Protein AF-A0A368N532-F1 (afdb_monomer_lite)

pLDDT: mean 72.62, std 11.57, range [43.25, 95.19]

Sequence (140 aa):
MTVIKISRSSIILAVVMLAYIAWSQVALYLKGEALAIEKARVLSIADHLEFWKHTFLQQHAAIDVEALKGGVRNVQLTLIEQEQMTPEQQDKVYVMYYNAPTDEQLTALNRYQSELVLSRYFYLVVNENGQVTETFWDKP

Organism: NCBI:txid2282215

Foldseek 3Di:
DDDDDQDPVNVVVVVVVVVVVVVVVVVVVVVVVVVVVLLVVQLVVLLVVVLVVVQCVVDVPDGDPVCSCVDPFNKDWDWDDDPDDDPVPDDTDIDIDGDDDDPVSVVVSVQQDDPCSPDPDKDFDADPVRDTPDIHDDDD

Radius of gyration: 26.6 Å; chains: 1; bounding box: 66×45×80 Å

Secondary structure (DSSP, 8-state):
-------HHHHHHHHHHHHHHHHHHHHHHHHHHHHHHHHHHHHHHHHHHHHHHHHHHHSSS---HHHHHTSSS-EEEEEE--TT--TTS---EEEEEEPPPPHHHHHHHGGG--TTTTS---EEEE-TTS-EEEEESS--

Structure (mmCIF, N/CA/C/O backbone):
data_AF-A0A368N532-F1
#
_entry.id   AF-A0A368N532-F1
#
loop_
_atom_site.group_PDB
_atom_site.id
_atom_site.type_symbol
_atom_site.label_atom_id
_atom_site.label_alt_id
_atom_site.label_comp_id
_atom_site.label_asym_id
_atom_site.label_entity_id
_atom_site.label_seq_id
_atom_site.pdbx_PDB_ins_code
_atom_site.Cartn_x
_atom_site.Cartn_y
_atom_site.Cartn_z
_atom_site.occupancy
_atom_site.B_iso_or_e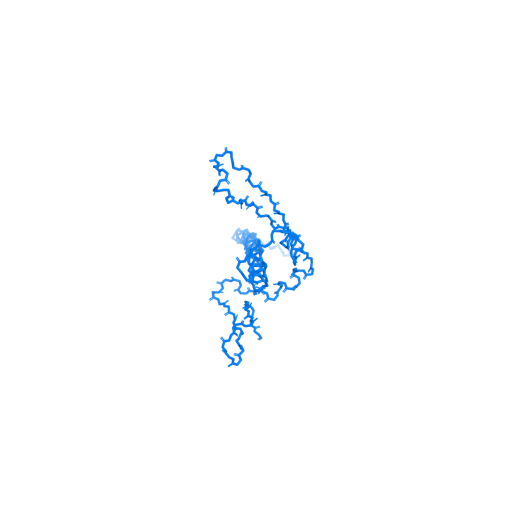quiv
_atom_site.auth_seq_id
_atom_site.auth_comp_id
_atom_site.auth_asym_id
_atom_site.auth_atom_id
_atom_site.pdbx_PDB_model_num
ATOM 1 N N . MET A 1 1 ? 39.544 -10.824 -50.401 1.00 43.25 1 MET A N 1
ATOM 2 C CA . MET A 1 1 ? 39.336 -9.914 -49.255 1.00 43.25 1 MET A CA 1
ATOM 3 C C . MET A 1 1 ? 38.223 -8.947 -49.640 1.00 43.25 1 MET A C 1
ATOM 5 O O . MET A 1 1 ? 38.456 -8.046 -50.433 1.00 43.25 1 MET A O 1
ATOM 9 N N . THR A 1 2 ? 36.988 -9.218 -49.218 1.00 47.22 2 THR A N 1
ATOM 10 C CA . THR A 1 2 ? 35.804 -8.477 -49.685 1.00 47.22 2 THR A CA 1
ATOM 11 C C . THR A 1 2 ? 35.580 -7.275 -48.774 1.00 47.22 2 THR A C 1
ATOM 13 O O . THR A 1 2 ? 35.227 -7.436 -47.610 1.00 47.22 2 THR A O 1
ATOM 16 N N . VAL A 1 3 ? 35.830 -6.068 -49.282 1.00 51.47 3 VAL A N 1
ATOM 17 C CA . VAL A 1 3 ? 35.590 -4.823 -48.542 1.00 51.47 3 VAL A CA 1
ATOM 18 C C . VAL A 1 3 ? 34.098 -4.506 -48.616 1.00 51.47 3 VAL A C 1
ATOM 20 O O . VAL A 1 3 ? 33.593 -4.096 -49.660 1.00 51.47 3 VAL A O 1
ATOM 23 N N . ILE A 1 4 ? 33.380 -4.719 -47.514 1.00 62.41 4 ILE A N 1
ATOM 24 C CA . ILE A 1 4 ? 31.970 -4.335 -47.390 1.00 62.41 4 ILE A CA 1
ATOM 25 C C . ILE A 1 4 ? 31.910 -2.804 -47.310 1.00 62.41 4 ILE A C 1
ATOM 27 O O . ILE A 1 4 ? 32.326 -2.205 -46.320 1.00 62.41 4 ILE A O 1
ATOM 31 N N . LYS A 1 5 ? 31.405 -2.149 -48.363 1.00 63.00 5 LYS A N 1
ATOM 32 C CA . LYS A 1 5 ? 31.111 -0.708 -48.340 1.00 63.00 5 LYS A CA 1
ATOM 33 C C . LYS A 1 5 ? 29.846 -0.474 -47.519 1.00 63.00 5 LYS A C 1
ATOM 35 O O . LYS A 1 5 ? 28.740 -0.723 -47.992 1.00 63.00 5 LYS A O 1
ATOM 40 N N . ILE A 1 6 ? 30.011 0.018 -46.296 1.00 72.69 6 ILE A N 1
ATOM 41 C CA . ILE A 1 6 ? 28.891 0.435 -45.450 1.00 72.69 6 ILE A CA 1
ATOM 42 C C . ILE A 1 6 ? 28.300 1.719 -46.042 1.00 72.69 6 ILE A C 1
ATOM 44 O O . ILE A 1 6 ? 28.986 2.734 -46.172 1.00 72.69 6 ILE A O 1
ATOM 48 N N . SER A 1 7 ? 27.026 1.671 -46.431 1.00 81.12 7 SER A N 1
ATOM 49 C CA . SER A 1 7 ? 26.328 2.851 -46.941 1.00 81.12 7 SER A CA 1
ATOM 50 C C . SER A 1 7 ? 26.021 3.824 -45.796 1.00 81.12 7 SER A C 1
ATOM 52 O O . SER A 1 7 ? 25.725 3.406 -44.676 1.00 81.12 7 SER A O 1
ATOM 54 N N . ARG A 1 8 ? 26.045 5.135 -46.070 1.00 81.94 8 ARG A N 1
ATOM 55 C CA . ARG A 1 8 ? 25.663 6.168 -45.084 1.00 81.94 8 ARG A CA 1
ATOM 56 C C . ARG A 1 8 ? 24.253 5.932 -44.529 1.00 81.94 8 ARG A C 1
ATOM 58 O O . ARG A 1 8 ? 24.022 6.137 -43.343 1.00 81.94 8 ARG A O 1
ATOM 65 N N . SER A 1 9 ? 23.346 5.420 -45.360 1.00 83.06 9 SER A N 1
ATOM 66 C CA . SER A 1 9 ? 21.983 5.046 -44.976 1.00 83.06 9 SER A CA 1
ATOM 67 C C . SER A 1 9 ? 21.955 3.921 -43.937 1.00 83.06 9 SER A C 1
ATOM 69 O O . SER A 1 9 ? 21.165 3.974 -43.000 1.00 83.06 9 SER A O 1
ATOM 71 N N . SER A 1 10 ? 22.852 2.937 -44.051 1.00 83.94 10 SER A N 1
ATOM 72 C CA . SER A 1 10 ? 22.986 1.847 -43.075 1.00 83.94 10 SER A CA 1
ATOM 73 C C . SER A 1 10 ? 23.471 2.352 -41.713 1.00 83.94 10 SER A C 1
ATOM 75 O O . SER A 1 10 ? 23.004 1.874 -40.685 1.00 83.94 10 SER A O 1
ATOM 77 N N . ILE A 1 11 ? 24.365 3.347 -41.698 1.00 89.31 11 ILE A N 1
ATOM 78 C CA . ILE A 1 11 ? 24.852 3.972 -40.458 1.00 89.31 11 ILE A CA 1
ATOM 79 C C . ILE A 1 11 ? 23.725 4.756 -39.780 1.00 89.31 11 ILE A C 1
ATOM 81 O O . ILE A 1 11 ? 23.508 4.599 -38.584 1.00 89.31 11 ILE A O 1
ATOM 85 N N . ILE A 1 12 ? 22.971 5.554 -40.543 1.00 91.56 12 ILE A N 1
ATOM 86 C CA . ILE A 1 12 ? 21.828 6.315 -40.014 1.00 91.56 12 ILE A CA 1
ATOM 87 C C . ILE A 1 12 ? 20.778 5.367 -39.429 1.00 91.56 12 ILE A C 1
ATOM 89 O O . ILE A 1 12 ? 20.316 5.583 -38.311 1.00 91.56 12 ILE A O 1
ATOM 93 N N . LEU A 1 13 ? 20.445 4.286 -40.141 1.00 92.62 13 LEU A N 1
ATOM 94 C CA . LEU A 1 13 ? 19.495 3.287 -39.656 1.00 92.62 13 LEU A CA 1
ATOM 95 C C . LEU A 1 13 ? 19.974 2.633 -38.351 1.00 92.62 13 LEU A C 1
ATOM 97 O O . LEU A 1 13 ? 19.185 2.488 -37.420 1.00 92.62 13 LEU A O 1
ATOM 101 N N . ALA A 1 14 ? 21.262 2.293 -38.256 1.00 90.62 14 ALA A N 1
ATOM 102 C CA . ALA A 1 14 ? 21.842 1.731 -37.039 1.00 90.62 14 ALA A CA 1
ATOM 103 C C . ALA A 1 14 ? 21.761 2.709 -35.855 1.00 90.62 14 ALA A C 1
ATOM 105 O O . ALA A 1 14 ? 21.387 2.308 -34.756 1.00 90.62 14 ALA A O 1
ATOM 106 N N . VAL A 1 15 ? 22.042 3.999 -36.073 1.00 93.88 15 VAL A N 1
ATOM 107 C CA . VAL A 1 15 ? 21.925 5.034 -35.031 1.00 93.88 15 VAL A CA 1
ATOM 108 C C . VAL A 1 15 ? 20.478 5.187 -34.560 1.00 93.88 15 VAL A C 1
ATOM 110 O O . VAL A 1 15 ? 20.234 5.235 -33.357 1.00 93.88 15 VAL A O 1
ATOM 113 N N . VAL A 1 16 ? 19.509 5.205 -35.481 1.00 93.62 16 VAL A N 1
ATOM 114 C CA . VAL A 1 16 ? 18.079 5.280 -35.135 1.00 93.62 16 VAL A CA 1
ATOM 115 C C . VAL A 1 16 ? 17.639 4.051 -34.339 1.00 93.62 16 VAL A C 1
ATOM 117 O O . VAL A 1 16 ? 16.942 4.196 -33.337 1.00 93.62 16 VAL A O 1
ATOM 120 N N . MET A 1 17 ? 18.076 2.850 -34.729 1.00 93.31 17 MET A N 1
ATOM 121 C CA . MET A 1 17 ? 17.780 1.624 -33.981 1.00 93.31 17 MET A CA 1
ATOM 122 C C . MET A 1 17 ? 18.374 1.652 -32.570 1.00 93.31 17 MET A C 1
ATOM 124 O O . MET A 1 17 ? 17.677 1.322 -31.615 1.00 93.31 17 MET A O 1
ATOM 128 N N . LEU A 1 18 ? 19.627 2.084 -32.415 1.00 95.19 18 LEU A N 1
ATOM 129 C CA . LEU A 1 18 ? 20.262 2.206 -31.100 1.00 95.19 18 LEU A CA 1
ATOM 130 C C . LEU A 1 18 ? 19.546 3.233 -30.216 1.00 95.19 18 LEU A C 1
ATOM 132 O O . LEU A 1 18 ? 19.301 2.960 -29.042 1.00 95.19 18 LEU A O 1
ATOM 136 N N . ALA A 1 19 ? 19.153 4.376 -30.783 1.00 94.06 19 ALA A N 1
ATOM 137 C CA . ALA A 1 19 ? 18.376 5.387 -30.072 1.00 94.06 19 ALA A CA 1
ATOM 138 C C . ALA A 1 19 ? 17.002 4.849 -29.637 1.00 94.06 19 ALA A C 1
ATOM 140 O O . ALA A 1 19 ? 16.590 5.061 -28.497 1.00 94.06 19 ALA A O 1
ATOM 141 N N . TYR A 1 20 ? 16.318 4.101 -30.507 1.00 94.31 20 TYR A N 1
ATOM 142 C CA . TYR A 1 20 ? 15.044 3.459 -30.185 1.00 94.31 20 TYR A CA 1
ATOM 143 C C . TYR A 1 20 ? 15.182 2.417 -29.067 1.00 94.31 20 TYR A C 1
ATOM 145 O O . TYR A 1 20 ? 14.363 2.395 -28.147 1.00 94.31 20 TYR A O 1
ATOM 153 N N . ILE A 1 21 ? 16.221 1.577 -29.111 1.00 94.19 21 ILE A N 1
ATOM 154 C CA . ILE A 1 21 ? 16.492 0.585 -28.062 1.00 94.19 21 ILE A CA 1
ATOM 155 C C . ILE A 1 21 ? 16.760 1.294 -26.734 1.00 94.19 21 ILE A C 1
ATOM 157 O O . ILE A 1 21 ? 16.141 0.947 -25.730 1.00 94.19 21 ILE A O 1
ATOM 161 N N . ALA A 1 22 ? 17.620 2.316 -26.729 1.00 93.31 22 ALA A N 1
ATOM 162 C CA . ALA A 1 22 ? 17.922 3.089 -25.528 1.00 93.31 22 ALA A CA 1
ATOM 163 C C . ALA A 1 22 ? 16.658 3.734 -24.935 1.00 93.31 22 ALA A C 1
ATOM 165 O O . ALA A 1 22 ? 16.395 3.592 -23.743 1.00 93.31 22 ALA A O 1
ATOM 166 N N . TRP A 1 23 ? 15.828 4.366 -25.770 1.00 94.06 23 TRP A N 1
ATOM 167 C CA . TRP A 1 23 ? 14.558 4.949 -25.335 1.00 94.06 23 TRP A CA 1
ATOM 168 C C . TRP A 1 23 ? 13.594 3.900 -24.773 1.00 94.06 23 TRP A C 1
ATOM 170 O O . TRP A 1 23 ? 12.969 4.121 -23.739 1.00 94.06 23 TRP A O 1
ATOM 180 N N . SER A 1 24 ? 13.493 2.740 -25.424 1.00 88.38 24 SER A N 1
ATOM 181 C CA . SER A 1 24 ? 12.617 1.650 -24.984 1.00 88.38 24 SER A CA 1
ATOM 182 C C . SER A 1 24 ? 13.029 1.112 -23.613 1.00 88.38 24 SER A C 1
ATOM 184 O O . SER A 1 24 ? 12.168 0.877 -22.770 1.00 88.38 24 SER A O 1
ATOM 186 N N . GLN A 1 25 ? 14.334 0.981 -23.356 1.00 89.75 25 GLN A N 1
ATOM 187 C CA . GLN A 1 25 ? 14.857 0.579 -22.046 1.00 89.75 25 GLN A CA 1
ATOM 188 C C . GLN A 1 25 ? 14.521 1.609 -20.959 1.00 89.75 25 GLN A C 1
ATOM 190 O O . GLN A 1 25 ? 14.039 1.239 -19.891 1.00 89.75 25 GLN A O 1
ATOM 195 N N . VAL A 1 26 ? 14.695 2.904 -21.248 1.00 91.00 26 VAL A N 1
ATOM 196 C CA . VAL A 1 26 ? 14.322 3.983 -20.317 1.00 91.00 26 VAL A CA 1
ATOM 197 C C . VAL A 1 26 ? 12.817 3.980 -20.041 1.00 91.00 26 VAL A C 1
ATOM 199 O O . VAL A 1 26 ? 12.397 4.071 -18.890 1.00 91.00 26 VAL A O 1
ATOM 202 N N . ALA A 1 27 ? 11.988 3.830 -21.075 1.00 88.44 27 ALA A N 1
ATOM 203 C CA . ALA A 1 27 ? 10.538 3.779 -20.921 1.00 88.44 27 ALA A CA 1
ATOM 204 C C . ALA A 1 27 ? 10.094 2.578 -20.070 1.00 88.44 27 ALA A C 1
ATOM 206 O O . ALA A 1 27 ? 9.245 2.736 -19.193 1.00 88.44 27 ALA A O 1
ATOM 207 N N . LEU A 1 28 ? 10.681 1.397 -20.290 1.00 85.62 28 LEU A N 1
ATOM 208 C CA . LEU A 1 28 ? 10.419 0.206 -19.478 1.00 85.62 28 LEU A CA 1
ATOM 209 C C . LEU A 1 28 ? 10.828 0.414 -18.019 1.00 85.62 28 LEU A C 1
ATOM 211 O O . LEU A 1 28 ? 10.053 0.080 -17.127 1.00 85.62 28 LEU A O 1
ATOM 215 N N . TYR A 1 29 ? 11.994 1.015 -17.777 1.00 87.38 29 TYR A N 1
ATOM 216 C CA . TYR A 1 29 ? 12.457 1.341 -16.430 1.00 87.38 29 TYR A CA 1
ATOM 217 C C . TYR A 1 29 ? 11.472 2.261 -15.695 1.00 87.38 29 TYR A C 1
ATOM 219 O O . TYR A 1 29 ? 11.003 1.915 -14.613 1.00 87.38 29 TYR A O 1
ATOM 227 N N . LEU A 1 30 ? 11.069 3.373 -16.320 1.00 84.06 30 LEU A N 1
ATOM 228 C CA . LEU A 1 30 ? 10.115 4.322 -15.731 1.00 84.06 30 LEU A CA 1
ATOM 229 C C . LEU A 1 30 ? 8.749 3.681 -15.447 1.00 84.06 30 LEU A C 1
ATOM 231 O O . LEU A 1 30 ? 8.106 3.983 -14.442 1.00 84.06 30 LEU A O 1
ATOM 235 N N . LYS A 1 31 ? 8.280 2.784 -16.324 1.00 81.62 31 LYS A N 1
ATOM 236 C CA . LYS A 1 31 ? 7.041 2.028 -16.091 1.00 81.62 31 LYS A CA 1
ATOM 237 C C . LYS A 1 31 ? 7.190 1.017 -14.955 1.00 81.62 31 LYS A C 1
ATOM 239 O O . LYS A 1 31 ? 6.247 0.860 -14.184 1.00 81.62 31 LYS A O 1
ATOM 244 N N . GLY A 1 32 ? 8.349 0.372 -14.834 1.00 78.94 32 GLY A N 1
ATOM 245 C CA . GLY A 1 32 ? 8.670 -0.523 -13.723 1.00 78.94 32 GLY A CA 1
ATOM 246 C C . GLY A 1 32 ? 8.684 0.205 -12.380 1.00 78.94 32 GLY A C 1
ATOM 247 O O . GLY A 1 32 ? 8.079 -0.271 -11.423 1.00 78.94 32 GLY A O 1
ATOM 248 N N . GLU A 1 33 ? 9.290 1.390 -12.326 1.00 80.25 33 GLU A N 1
ATOM 249 C CA . GLU A 1 33 ? 9.302 2.239 -11.132 1.00 80.25 33 GLU A CA 1
ATOM 250 C C . GLU A 1 33 ? 7.886 2.690 -10.744 1.00 80.25 33 GLU A C 1
ATOM 252 O O . GLU A 1 33 ? 7.467 2.517 -9.600 1.00 80.25 33 GLU A O 1
ATOM 257 N N . ALA A 1 34 ? 7.099 3.176 -11.711 1.00 74.75 34 ALA A N 1
ATOM 258 C CA . ALA A 1 34 ? 5.708 3.557 -11.474 1.00 74.75 34 ALA A CA 1
ATOM 259 C C . ALA A 1 34 ? 4.856 2.378 -10.968 1.00 74.75 34 ALA A C 1
ATOM 261 O O . ALA A 1 34 ? 4.031 2.551 -10.071 1.00 74.75 34 ALA A O 1
ATOM 262 N N . LEU A 1 35 ? 5.071 1.172 -11.505 1.00 75.50 35 LEU A N 1
ATOM 263 C CA . LEU A 1 35 ? 4.397 -0.039 -11.041 1.00 75.50 35 LEU A CA 1
ATOM 264 C C . LEU A 1 35 ? 4.815 -0.416 -9.614 1.00 75.50 35 LEU A C 1
ATOM 266 O O . LEU A 1 35 ? 3.962 -0.810 -8.823 1.00 75.50 35 LEU A O 1
ATOM 270 N N . ALA A 1 36 ? 6.097 -0.291 -9.267 1.00 76.62 36 ALA A N 1
ATOM 271 C CA . ALA A 1 36 ? 6.585 -0.562 -7.916 1.00 76.62 36 ALA A CA 1
ATOM 272 C C . ALA A 1 36 ? 5.967 0.398 -6.887 1.00 76.62 36 ALA A C 1
ATOM 274 O O . ALA A 1 36 ? 5.502 -0.044 -5.836 1.00 76.62 36 ALA A O 1
ATOM 275 N N . ILE A 1 37 ? 5.886 1.691 -7.222 1.00 77.06 37 ILE A N 1
ATOM 276 C CA . ILE A 1 37 ? 5.212 2.704 -6.398 1.00 77.06 37 ILE A CA 1
ATOM 277 C C . ILE A 1 37 ? 3.731 2.353 -6.218 1.00 77.06 37 ILE A C 1
ATOM 279 O O . ILE A 1 37 ? 3.210 2.401 -5.104 1.00 77.06 37 ILE A O 1
ATOM 283 N N . GLU A 1 38 ? 3.049 1.964 -7.295 1.00 71.38 38 GLU A N 1
ATOM 284 C CA . GLU A 1 38 ? 1.632 1.605 -7.248 1.00 71.38 38 GLU A CA 1
ATOM 285 C C . GLU A 1 38 ? 1.379 0.349 -6.398 1.00 71.38 38 GLU A C 1
ATOM 287 O O . GLU A 1 38 ? 0.477 0.343 -5.560 1.00 71.38 38 GLU A O 1
ATOM 292 N N . LYS A 1 39 ? 2.221 -0.685 -6.530 1.00 73.06 39 LYS A N 1
ATOM 293 C CA . LYS A 1 39 ? 2.168 -1.885 -5.677 1.00 73.06 39 LYS A CA 1
ATOM 294 C C . LYS A 1 39 ? 2.353 -1.5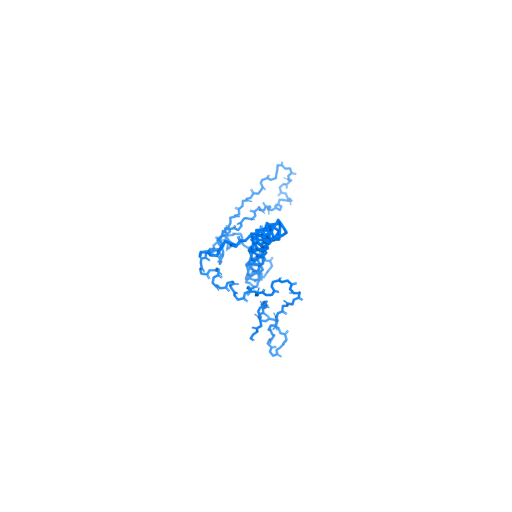33 -4.199 1.00 73.06 39 LYS A C 1
ATOM 296 O O . LYS A 1 39 ? 1.573 -1.988 -3.364 1.00 73.06 39 LYS A O 1
ATOM 301 N N . ALA A 1 40 ? 3.329 -0.683 -3.875 1.00 74.38 40 ALA A N 1
ATOM 302 C CA . ALA A 1 40 ? 3.553 -0.218 -2.507 1.00 74.38 40 ALA A CA 1
ATOM 303 C C . ALA A 1 40 ? 2.347 0.565 -1.958 1.00 74.38 40 ALA A C 1
ATOM 305 O O . ALA A 1 40 ? 1.951 0.377 -0.806 1.00 74.38 40 ALA A O 1
ATOM 306 N N . ARG A 1 41 ? 1.711 1.399 -2.792 1.00 75.56 41 ARG A N 1
ATOM 307 C CA . ARG A 1 41 ? 0.492 2.130 -2.423 1.00 75.56 41 ARG A CA 1
ATOM 308 C C . ARG A 1 41 ? -0.664 1.185 -2.103 1.00 75.56 41 ARG A C 1
ATOM 310 O O . ARG A 1 41 ? -1.322 1.364 -1.082 1.00 75.56 41 ARG A O 1
ATOM 317 N N . VAL A 1 42 ? -0.913 0.189 -2.952 1.00 73.75 42 VAL A N 1
ATOM 3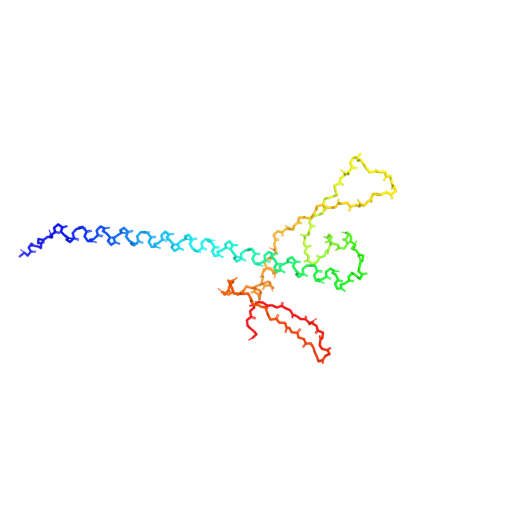18 C CA . VAL A 1 42 ? -2.005 -0.776 -2.745 1.00 73.75 42 VAL A CA 1
ATOM 319 C C . VAL A 1 42 ? -1.781 -1.615 -1.493 1.00 73.75 42 VAL A C 1
ATOM 321 O O . VAL A 1 42 ? -2.712 -1.775 -0.707 1.00 73.75 42 VAL A O 1
ATOM 324 N N . LEU A 1 43 ? -0.547 -2.062 -1.248 1.00 73.94 43 LEU A N 1
ATOM 325 C CA . LEU A 1 43 ? -0.187 -2.724 0.006 1.00 73.94 43 LEU A CA 1
ATOM 326 C C . LEU A 1 43 ? -0.483 -1.846 1.221 1.00 73.94 43 LEU A C 1
ATOM 328 O O . LEU A 1 43 ? -1.109 -2.311 2.166 1.00 73.94 43 LEU A O 1
ATOM 332 N N . SER A 1 44 ? -0.086 -0.572 1.183 1.00 71.88 44 SER A N 1
ATOM 333 C CA . SER A 1 44 ? -0.349 0.364 2.279 1.00 71.88 44 SER A CA 1
ATOM 334 C C . SER A 1 44 ? -1.849 0.544 2.537 1.00 71.88 44 SER A C 1
ATOM 336 O O . SER A 1 44 ? -2.270 0.565 3.693 1.00 71.88 44 SER A O 1
ATOM 338 N N . ILE A 1 45 ? -2.667 0.624 1.481 1.00 74.19 45 ILE A N 1
ATOM 339 C CA . ILE A 1 45 ? -4.129 0.708 1.601 1.00 74.19 45 ILE A CA 1
ATOM 340 C C . ILE A 1 45 ? -4.702 -0.573 2.218 1.00 74.19 45 ILE A C 1
ATOM 342 O O . ILE A 1 45 ? -5.497 -0.486 3.153 1.00 74.19 45 ILE A O 1
ATOM 346 N N . ALA A 1 46 ? -4.307 -1.747 1.721 1.00 74.00 46 ALA A N 1
ATOM 347 C CA . ALA A 1 46 ? -4.784 -3.034 2.228 1.00 74.00 46 ALA A CA 1
ATOM 348 C C . ALA A 1 46 ? -4.427 -3.226 3.709 1.00 74.00 46 ALA A C 1
ATOM 350 O O . ALA A 1 46 ? -5.274 -3.610 4.511 1.00 74.00 46 ALA A O 1
ATOM 351 N N . ASP A 1 47 ? -3.199 -2.875 4.079 1.00 75.88 47 ASP A N 1
ATOM 352 C CA . ASP A 1 47 ? -2.703 -2.925 5.450 1.00 75.88 47 ASP A CA 1
ATOM 353 C C . ASP A 1 47 ? -3.487 -1.983 6.385 1.00 75.88 47 ASP A C 1
ATOM 355 O O . ASP A 1 47 ? -3.884 -2.369 7.484 1.00 75.88 47 ASP A O 1
ATOM 359 N N . HIS A 1 48 ? -3.804 -0.757 5.943 1.00 75.88 48 HIS A N 1
ATOM 360 C CA . HIS A 1 48 ? -4.682 0.134 6.715 1.00 75.88 48 HIS A CA 1
ATOM 361 C C . HIS A 1 48 ? -6.089 -0.445 6.885 1.00 75.88 48 HIS A C 1
ATOM 363 O O . HIS A 1 48 ? -6.652 -0.373 7.976 1.00 75.88 48 HIS A O 1
ATOM 369 N N . LEU A 1 49 ? -6.667 -1.009 5.824 1.00 75.94 49 LEU A N 1
ATOM 370 C CA . LEU A 1 49 ? -8.011 -1.580 5.877 1.00 75.94 49 LEU A CA 1
ATOM 371 C C . LEU A 1 49 ? -8.084 -2.767 6.837 1.00 75.94 49 LEU A C 1
ATOM 373 O O . LEU A 1 49 ? -8.999 -2.816 7.655 1.00 75.94 49 LEU A O 1
ATOM 377 N N . GLU A 1 50 ? -7.122 -3.688 6.784 1.00 74.69 50 GLU A N 1
ATOM 378 C CA . GLU A 1 50 ? -7.085 -4.840 7.690 1.00 74.69 50 GLU A CA 1
ATOM 379 C C . GLU A 1 50 ? -6.863 -4.417 9.148 1.00 74.69 50 GLU A C 1
ATOM 381 O O . GLU A 1 50 ? -7.553 -4.914 10.041 1.00 74.69 50 GLU A O 1
ATOM 386 N N . PHE A 1 51 ? -5.998 -3.429 9.402 1.00 77.06 51 PHE A N 1
ATOM 387 C CA . PHE A 1 51 ? -5.828 -2.856 10.740 1.00 77.06 51 PHE A CA 1
ATOM 388 C C . PHE A 1 51 ? -7.141 -2.297 11.310 1.00 77.06 51 PHE A C 1
ATOM 390 O O . PHE A 1 51 ? -7.519 -2.599 12.448 1.00 77.06 51 PHE A O 1
ATOM 397 N N . TRP A 1 52 ? -7.861 -1.495 10.521 1.00 75.44 52 TRP A N 1
ATOM 398 C CA . TRP A 1 52 ? -9.117 -0.894 10.963 1.00 75.44 52 TRP A CA 1
ATOM 399 C C . TRP A 1 52 ? -10.237 -1.916 11.082 1.00 75.44 52 TRP A C 1
ATOM 401 O O . TRP A 1 52 ? -10.993 -1.868 12.045 1.00 75.44 52 TRP A O 1
ATOM 411 N N . LYS A 1 53 ? -10.319 -2.883 10.167 1.00 75.44 53 LYS A N 1
ATOM 412 C CA . LYS A 1 53 ? -11.248 -4.011 10.267 1.00 75.44 53 LYS A CA 1
ATOM 413 C C . LYS A 1 53 ? -11.039 -4.766 11.577 1.00 75.44 53 LYS A C 1
ATOM 415 O O . LYS A 1 53 ? -12.004 -4.989 12.299 1.00 75.44 53 LYS A O 1
ATOM 420 N N . HIS A 1 54 ? -9.797 -5.106 11.917 1.00 73.44 54 HIS A N 1
ATOM 421 C CA . HIS A 1 54 ? -9.484 -5.778 13.175 1.00 73.44 54 HIS A CA 1
ATOM 422 C C . HIS A 1 54 ? -9.880 -4.922 14.387 1.00 73.44 54 HIS A C 1
ATOM 424 O O . HIS A 1 54 ? -10.578 -5.400 15.279 1.00 73.44 54 HIS A O 1
ATOM 430 N N . THR A 1 55 ? -9.500 -3.641 14.383 1.00 71.56 55 THR A N 1
ATOM 431 C CA . THR A 1 55 ? -9.825 -2.690 15.457 1.00 71.56 55 THR A CA 1
ATOM 432 C C . THR A 1 55 ? -11.337 -2.538 15.650 1.00 71.56 55 THR A C 1
ATOM 434 O O . THR A 1 55 ? -11.828 -2.707 16.761 1.00 71.56 55 THR A O 1
ATOM 437 N N . PHE A 1 56 ? -12.099 -2.280 14.584 1.00 71.88 56 PHE A N 1
ATOM 438 C CA . PHE A 1 56 ? -13.545 -2.042 14.662 1.00 71.88 56 PHE A CA 1
ATOM 439 C C . PHE A 1 56 ? -14.357 -3.302 14.963 1.00 71.88 56 PHE A C 1
ATOM 441 O O . PHE A 1 56 ? -15.363 -3.226 15.667 1.00 71.88 56 PHE A O 1
ATOM 448 N N . LEU A 1 57 ? -13.949 -4.464 14.443 1.00 67.81 57 LEU A N 1
ATOM 449 C CA . LEU A 1 57 ? -14.643 -5.719 14.736 1.00 67.81 57 LEU A CA 1
ATOM 450 C C . LEU A 1 57 ? -14.444 -6.147 16.194 1.00 67.81 57 LEU A C 1
ATOM 452 O O . LEU A 1 57 ? -15.373 -6.684 16.794 1.00 67.81 57 LEU A O 1
ATOM 456 N N . GLN A 1 58 ? -13.266 -5.898 16.770 1.00 67.06 58 GLN A N 1
ATOM 457 C CA . GLN A 1 58 ? -12.971 -6.271 18.156 1.00 67.06 58 GLN A CA 1
ATOM 458 C C . GLN A 1 58 ? -13.437 -5.239 19.180 1.00 67.06 58 GLN A C 1
ATOM 460 O O . GLN A 1 58 ? -13.825 -5.609 20.285 1.00 67.06 58 GLN A O 1
ATOM 465 N N . GLN A 1 59 ? -13.412 -3.955 18.829 1.00 61.25 59 GLN A N 1
ATOM 466 C CA . GLN A 1 59 ? -13.761 -2.868 19.734 1.00 61.25 59 GLN A CA 1
ATOM 467 C C . GLN A 1 59 ? -15.066 -2.238 19.252 1.00 61.25 59 GLN A C 1
ATOM 469 O O . GLN A 1 59 ? -15.082 -1.396 18.357 1.00 61.25 59 GLN A O 1
ATOM 474 N N . HIS A 1 60 ? -16.185 -2.700 19.817 1.00 59.00 60 HIS A N 1
ATOM 475 C CA . HIS A 1 60 ? -17.541 -2.245 19.504 1.00 59.00 60 HIS A CA 1
ATOM 476 C C . HIS A 1 60 ? -17.739 -0.750 19.842 1.00 59.00 60 HIS A C 1
ATOM 478 O O . HIS A 1 60 ? -18.327 -0.403 20.862 1.00 59.00 60 HIS A O 1
ATOM 484 N N . ALA A 1 61 ? -17.262 0.124 18.952 1.00 55.91 61 ALA A N 1
ATOM 485 C CA . ALA A 1 61 ? -17.396 1.585 18.914 1.00 55.91 61 ALA A CA 1
ATOM 486 C C . ALA A 1 61 ? -16.466 2.443 19.801 1.00 55.91 61 ALA A C 1
ATOM 488 O O . ALA A 1 61 ? -16.309 3.623 19.490 1.00 55.91 61 ALA A O 1
ATOM 489 N N . ALA A 1 62 ? -15.809 1.909 20.836 1.00 67.88 62 ALA A N 1
ATOM 490 C CA . ALA A 1 62 ? -14.851 2.676 21.647 1.00 67.88 62 ALA A CA 1
ATOM 491 C C . ALA A 1 62 ? -13.404 2.276 21.327 1.00 67.88 62 ALA A C 1
ATOM 493 O O . ALA A 1 62 ? -13.030 1.128 21.539 1.00 67.88 62 ALA A O 1
ATOM 494 N N . ILE A 1 63 ? -12.603 3.221 20.829 1.00 69.56 63 ILE A N 1
ATOM 495 C CA . ILE A 1 63 ? -11.187 2.995 20.512 1.00 69.56 63 ILE A CA 1
ATOM 496 C C . ILE A 1 63 ? -10.355 3.069 21.800 1.00 69.56 63 ILE A C 1
ATOM 498 O O . ILE A 1 63 ? -10.220 4.141 22.394 1.00 69.56 63 ILE A O 1
ATOM 502 N N . ASP A 1 64 ? -9.760 1.948 22.204 1.00 75.25 64 ASP A N 1
ATOM 503 C CA . ASP A 1 64 ? -8.758 1.894 23.272 1.00 75.25 64 ASP A CA 1
ATOM 504 C C . ASP A 1 64 ? -7.359 2.193 22.706 1.00 75.25 64 ASP A C 1
ATOM 506 O O . ASP A 1 64 ? -6.763 1.395 21.979 1.00 75.25 64 ASP A O 1
ATOM 510 N N . VAL A 1 65 ? -6.826 3.366 23.056 1.00 74.88 65 VAL A N 1
ATOM 511 C CA . VAL A 1 65 ? -5.516 3.872 22.613 1.00 74.88 65 VAL A CA 1
ATOM 512 C C . VAL A 1 65 ? -4.358 2.974 23.059 1.00 74.88 65 VAL A C 1
ATOM 514 O O . VAL A 1 65 ? -3.375 2.850 22.328 1.00 74.88 65 VAL A O 1
ATOM 517 N N . GLU A 1 66 ? -4.446 2.338 24.227 1.00 73.50 66 GLU A N 1
ATOM 518 C CA . GLU A 1 66 ? -3.389 1.437 24.700 1.00 73.50 66 GLU A CA 1
ATOM 519 C C . GLU A 1 66 ? -3.446 0.098 23.959 1.00 73.50 66 GLU A C 1
ATOM 521 O O . GLU A 1 66 ? -2.409 -0.431 23.551 1.00 73.50 66 GLU A O 1
ATOM 526 N N . ALA A 1 67 ? -4.651 -0.394 23.662 1.00 70.06 67 ALA A N 1
ATOM 527 C CA . ALA A 1 67 ? -4.828 -1.558 22.799 1.00 70.06 67 ALA A CA 1
ATOM 528 C C . ALA A 1 67 ? -4.344 -1.305 21.359 1.00 70.06 67 ALA A C 1
ATOM 530 O O . ALA A 1 67 ? -3.819 -2.222 20.729 1.00 70.06 67 ALA A O 1
ATOM 531 N N . LEU A 1 68 ? -4.456 -0.073 20.840 1.00 72.31 68 LEU A N 1
ATOM 532 C CA . LEU A 1 68 ? -3.887 0.284 19.535 1.00 72.31 68 LEU A CA 1
ATOM 533 C C . LEU A 1 68 ? -2.356 0.187 19.534 1.00 72.31 68 LEU A C 1
ATOM 535 O O . LEU A 1 68 ? -1.791 -0.365 18.595 1.00 72.31 68 LEU A O 1
ATOM 539 N N . LYS A 1 69 ? -1.680 0.671 20.585 1.00 70.12 69 LYS A N 1
ATOM 540 C CA . LYS A 1 69 ? -0.208 0.618 20.693 1.00 70.12 69 LYS A CA 1
ATOM 541 C C . LYS A 1 69 ? 0.337 -0.810 20.792 1.00 70.12 69 LYS A C 1
ATOM 543 O O . LYS A 1 69 ? 1.453 -1.054 20.345 1.00 70.12 69 LYS A O 1
ATOM 548 N N . GLY A 1 70 ? -0.429 -1.729 21.384 1.00 64.94 70 GLY A N 1
ATOM 549 C CA . GLY A 1 70 ? -0.069 -3.144 21.545 1.00 64.94 70 GLY A CA 1
ATOM 550 C C . GLY A 1 70 ? -0.713 -4.098 20.532 1.00 64.94 70 GLY A C 1
ATOM 551 O O . GLY A 1 70 ? -0.636 -5.311 20.717 1.00 64.94 70 GLY A O 1
ATOM 552 N N . GLY A 1 71 ? -1.400 -3.571 19.514 1.00 65.50 71 GLY A N 1
ATOM 553 C CA . GLY A 1 71 ? -2.200 -4.355 18.576 1.00 65.50 71 GLY A CA 1
ATOM 554 C C . GLY A 1 71 ? -1.390 -5.103 17.509 1.00 65.50 71 GLY A C 1
ATOM 555 O O . GLY A 1 71 ? -0.164 -5.131 17.508 1.00 65.50 71 GLY A O 1
ATOM 556 N N . VAL A 1 72 ? -2.106 -5.681 16.537 1.00 64.38 72 VAL A N 1
ATOM 557 C CA . VAL A 1 72 ? -1.555 -6.495 15.425 1.00 64.38 72 VAL A CA 1
ATOM 558 C C . VAL A 1 72 ? -0.543 -5.731 14.556 1.00 64.38 72 VAL A C 1
ATOM 560 O O . VAL A 1 72 ? 0.242 -6.340 13.827 1.00 64.38 72 VAL A O 1
ATOM 563 N N . ARG A 1 73 ? -0.530 -4.396 14.639 1.00 68.62 73 ARG A N 1
ATOM 564 C CA . ARG A 1 73 ? 0.399 -3.523 13.926 1.00 68.62 73 ARG A CA 1
ATOM 565 C C . ARG A 1 73 ? 1.083 -2.567 14.895 1.00 68.62 73 ARG A C 1
ATOM 567 O O . ARG A 1 73 ? 0.425 -1.953 15.728 1.00 68.62 73 ARG A O 1
ATOM 574 N N . ASN A 1 74 ? 2.390 -2.379 14.717 1.00 69.00 74 ASN A N 1
ATOM 575 C CA . ASN A 1 74 ? 3.145 -1.367 15.451 1.00 69.00 74 ASN A CA 1
ATOM 576 C C . ASN A 1 74 ? 2.751 0.025 14.940 1.00 69.00 74 ASN A C 1
ATOM 578 O O . ASN A 1 74 ? 3.257 0.477 13.907 1.00 69.00 74 ASN A O 1
ATOM 582 N N . VAL A 1 75 ? 1.862 0.701 15.660 1.00 75.56 75 VAL A N 1
ATOM 583 C CA . VAL A 1 75 ? 1.465 2.088 15.393 1.00 75.56 75 VAL A CA 1
ATOM 584 C C . VAL A 1 75 ? 2.103 3.028 16.408 1.00 75.56 75 VAL A C 1
ATOM 586 O O . VAL A 1 75 ? 2.172 2.735 17.601 1.00 7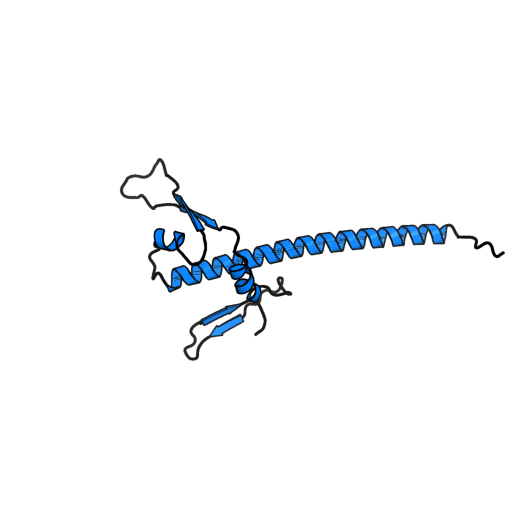5.56 75 VAL A O 1
ATOM 589 N N . GLN A 1 76 ? 2.572 4.177 15.933 1.00 78.19 76 GLN A N 1
ATOM 590 C CA . GLN A 1 76 ? 3.029 5.262 16.787 1.00 78.19 76 GLN A CA 1
ATOM 591 C C . GLN A 1 76 ? 1.909 6.292 16.907 1.00 78.19 76 GLN A C 1
ATOM 593 O O . GLN A 1 76 ? 1.447 6.835 15.905 1.00 78.19 76 GLN A O 1
ATOM 598 N N . LEU A 1 77 ? 1.479 6.559 18.139 1.00 78.88 77 LEU A N 1
ATOM 599 C CA . LEU A 1 77 ? 0.449 7.546 18.449 1.00 78.88 77 LEU A CA 1
ATOM 600 C C . LEU A 1 77 ? 1.070 8.702 19.225 1.00 78.88 77 LEU A C 1
ATOM 602 O O . LEU A 1 77 ? 1.594 8.502 20.322 1.00 78.88 77 LEU A O 1
ATOM 606 N N . THR A 1 78 ? 0.965 9.905 18.672 1.00 79.44 78 THR A N 1
ATOM 607 C CA . THR A 1 78 ? 1.418 11.142 19.316 1.00 79.44 78 THR A CA 1
ATOM 608 C C . THR A 1 78 ? 0.204 12.013 19.604 1.00 79.44 78 THR A C 1
ATOM 610 O O . THR A 1 78 ? -0.535 12.361 18.683 1.00 79.44 78 THR A O 1
ATOM 613 N N . LEU A 1 79 ? -0.024 12.349 20.876 1.00 80.62 79 LEU A N 1
ATOM 614 C CA . LEU A 1 79 ? -1.089 13.270 21.275 1.00 80.62 79 LEU A CA 1
ATOM 615 C C . LEU A 1 79 ? -0.746 14.683 20.784 1.00 80.62 79 LEU A C 1
ATOM 617 O O . LEU A 1 79 ? 0.370 15.153 20.996 1.00 80.62 79 LEU A O 1
ATOM 621 N N . ILE A 1 80 ? -1.700 15.349 20.139 1.00 78.88 80 ILE A N 1
ATOM 622 C CA . ILE A 1 80 ? -1.591 16.765 19.795 1.00 78.88 80 ILE A CA 1
ATOM 623 C C . ILE A 1 80 ? -2.120 17.564 20.980 1.00 78.88 80 ILE A C 1
ATOM 625 O O . ILE A 1 80 ? -3.316 17.535 21.272 1.00 78.88 80 ILE A O 1
ATOM 629 N N . GLU A 1 81 ? -1.234 18.290 21.652 1.00 69.31 81 GLU A N 1
ATOM 630 C CA . GLU A 1 81 ? -1.642 19.256 22.667 1.00 69.31 81 GLU A CA 1
ATOM 631 C C . GLU A 1 81 ? -2.296 20.454 21.968 1.00 69.31 81 GLU A C 1
ATOM 633 O O . GLU A 1 81 ? -1.668 21.150 21.170 1.00 69.31 81 GLU A O 1
ATOM 638 N N . GLN A 1 82 ? -3.590 20.666 22.215 1.00 65.88 82 GLN A N 1
ATOM 639 C CA . GLN A 1 82 ? -4.312 21.822 21.693 1.00 65.88 82 GLN A CA 1
ATOM 640 C C . GLN A 1 82 ? -4.324 22.928 22.747 1.00 65.88 82 GLN A C 1
ATOM 642 O O . GLN A 1 82 ? -4.971 22.806 23.784 1.00 65.88 82 GLN A O 1
ATOM 647 N N . GLU A 1 83 ? -3.626 24.029 22.469 1.00 63.12 83 GLU A N 1
ATOM 648 C CA . GLU A 1 83 ? -3.427 25.141 23.412 1.00 63.12 83 GLU A CA 1
ATOM 649 C C . GLU A 1 83 ? -4.710 25.938 23.744 1.00 63.12 83 GLU A C 1
ATOM 651 O O . GLU A 1 83 ? -4.683 26.797 24.622 1.00 63.12 83 GLU A O 1
ATOM 656 N N . GLN A 1 84 ? -5.840 25.693 23.064 1.00 56.44 84 GLN A N 1
ATOM 657 C CA . GLN A 1 84 ? -7.030 26.563 23.115 1.00 56.44 84 GLN A CA 1
ATOM 658 C C . GLN A 1 84 ? -8.373 25.831 23.293 1.00 56.44 84 GLN A C 1
ATOM 660 O O . GLN A 1 84 ? -9.395 26.296 22.792 1.00 56.44 84 GLN A O 1
ATOM 665 N N . MET A 1 85 ? -8.413 24.707 24.015 1.00 52.84 85 MET A N 1
ATOM 666 C CA . MET A 1 85 ? -9.687 24.069 24.384 1.00 52.84 85 MET A CA 1
ATOM 667 C C . MET A 1 85 ? -9.989 24.191 25.878 1.00 52.84 85 MET A C 1
ATOM 669 O O . MET A 1 85 ? -9.137 23.935 26.730 1.00 52.84 85 MET A O 1
ATOM 673 N N . THR A 1 86 ? -11.228 24.566 26.196 1.00 57.12 86 THR A N 1
ATOM 674 C CA . THR A 1 86 ? -11.776 24.534 27.555 1.00 57.12 86 THR A CA 1
ATOM 675 C C . THR A 1 86 ? -11.814 23.087 28.083 1.00 57.12 86 THR A C 1
ATOM 677 O O . THR A 1 86 ? -12.033 22.161 27.299 1.00 57.12 86 THR A O 1
ATOM 680 N N . PRO A 1 87 ? -11.633 22.853 29.400 1.00 58.62 87 PRO A N 1
ATOM 681 C CA . PRO A 1 87 ? -11.522 21.506 29.989 1.00 58.62 87 PRO A CA 1
ATOM 682 C C . PRO A 1 87 ? -12.697 20.556 29.701 1.00 58.62 87 PRO A C 1
ATOM 684 O O . PRO A 1 87 ? -12.549 19.344 29.805 1.00 58.62 87 PRO A O 1
ATOM 687 N N . GLU A 1 88 ? -13.860 21.098 29.340 1.00 55.53 88 GLU A N 1
ATOM 688 C CA . GLU A 1 88 ? -15.104 20.357 29.101 1.00 55.53 88 GLU A CA 1
ATOM 689 C C . GLU A 1 88 ? -15.285 19.909 27.635 1.00 55.53 88 GLU A C 1
ATOM 691 O O . GLU A 1 88 ? -16.231 19.186 27.336 1.00 55.53 88 GLU A O 1
ATOM 696 N N . GLN A 1 89 ? -14.385 20.305 26.723 1.00 55.47 89 GLN A N 1
ATOM 697 C CA . GLN A 1 89 ? -14.438 19.979 25.286 1.00 55.47 89 GLN A CA 1
ATOM 698 C C . GLN A 1 89 ? -13.155 19.315 24.760 1.00 55.47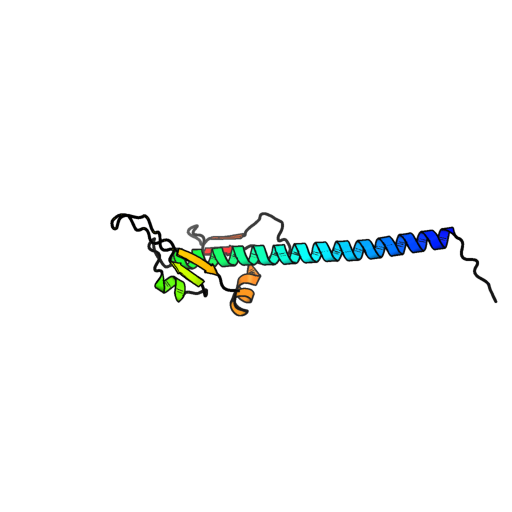 89 GLN A C 1
ATOM 700 O O . GLN A 1 89 ? -12.924 19.301 23.554 1.00 55.47 89 GLN A O 1
ATOM 705 N N . GLN A 1 90 ? -12.301 18.778 25.635 1.00 58.50 90 GLN A N 1
ATOM 706 C CA . GLN A 1 90 ? -11.033 18.174 25.220 1.00 58.50 90 GLN A CA 1
ATOM 707 C C . GLN A 1 90 ? -11.234 16.788 24.595 1.00 58.50 90 GLN A C 1
ATOM 709 O O . GLN A 1 90 ? -10.934 15.756 25.200 1.00 58.50 90 GLN A O 1
ATOM 714 N N . ASP A 1 91 ? -11.696 16.768 23.348 1.00 67.69 91 ASP A N 1
ATOM 715 C CA . ASP A 1 91 ? -11.462 15.629 22.475 1.00 67.69 91 ASP A CA 1
ATOM 716 C C . ASP A 1 91 ? -9.947 15.434 22.345 1.00 67.69 91 ASP A C 1
ATOM 718 O O . ASP A 1 91 ? -9.196 16.343 21.982 1.00 67.69 91 ASP A O 1
ATOM 722 N N . LYS A 1 92 ? -9.469 14.233 22.675 1.00 71.06 92 LYS A N 1
ATOM 723 C CA . LYS A 1 92 ? -8.051 13.902 22.532 1.00 71.06 92 LYS A CA 1
ATOM 724 C C . LYS A 1 92 ? -7.758 13.623 21.066 1.00 71.06 92 LYS A C 1
ATOM 726 O O . LYS A 1 92 ? -8.229 12.632 20.512 1.00 71.06 92 LYS A O 1
ATOM 731 N N . VAL A 1 93 ? -6.950 14.479 20.451 1.00 75.31 93 VAL A N 1
ATOM 732 C CA . VAL A 1 93 ? -6.529 14.315 19.059 1.00 75.31 93 VAL A CA 1
ATOM 733 C C . VAL A 1 93 ? -5.163 13.647 19.014 1.00 75.31 93 VAL A C 1
ATOM 735 O O . VAL A 1 93 ? -4.205 14.139 19.603 1.00 75.31 93 VAL A O 1
ATOM 738 N N . TYR A 1 94 ? -5.060 12.544 18.280 1.00 75.44 94 TYR A N 1
ATOM 739 C CA . TYR A 1 94 ? -3.805 11.829 18.073 1.00 75.44 94 TYR A CA 1
ATOM 740 C C . TYR A 1 94 ? -3.406 11.881 16.601 1.00 75.44 94 TYR A C 1
ATOM 742 O O . TYR A 1 94 ? -4.240 11.667 15.720 1.00 75.44 94 TYR A O 1
ATOM 750 N N . VAL A 1 95 ? -2.120 12.100 16.329 1.00 77.69 95 VAL A N 1
ATOM 751 C CA . VAL A 1 95 ? -1.532 11.731 15.038 1.00 77.69 95 VAL A CA 1
ATOM 752 C C . VAL A 1 95 ? -1.093 10.279 15.125 1.00 77.69 95 VAL A C 1
ATOM 754 O O . VAL A 1 95 ? -0.360 9.907 16.043 1.00 77.69 95 VAL A O 1
ATOM 757 N N . MET A 1 96 ? -1.533 9.472 14.162 1.00 78.25 96 MET A N 1
ATOM 758 C CA . MET A 1 96 ? -1.122 8.081 14.033 1.00 78.25 96 MET A CA 1
ATOM 759 C C . MET A 1 96 ? -0.172 7.919 12.854 1.00 78.25 96 MET A C 1
ATOM 761 O O . MET A 1 96 ? -0.518 8.250 11.720 1.00 78.25 96 MET A O 1
ATOM 765 N N . TYR A 1 97 ? 1.000 7.359 13.128 1.00 76.12 97 TYR A N 1
ATOM 766 C CA . TYR A 1 97 ? 1.947 6.921 12.116 1.00 76.12 97 TYR A CA 1
ATOM 767 C C . TYR A 1 97 ? 2.027 5.405 12.127 1.00 76.12 97 TYR A C 1
ATOM 769 O O . TYR A 1 97 ? 2.127 4.772 13.180 1.00 76.12 97 TYR A O 1
ATOM 777 N N . TYR A 1 98 ? 2.001 4.820 10.938 1.00 71.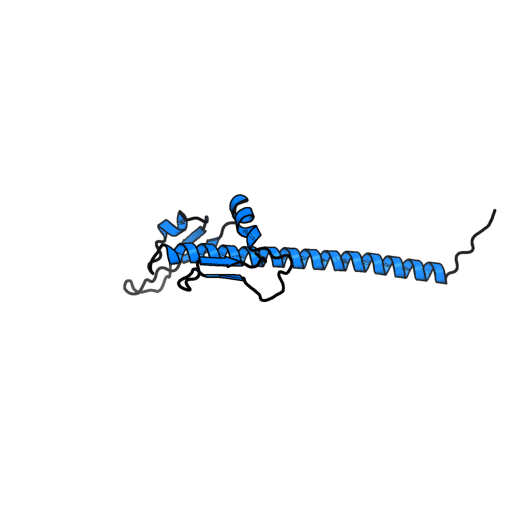88 98 TYR A N 1
ATOM 778 C CA . TYR A 1 98 ? 2.212 3.396 10.782 1.00 71.88 98 TYR A CA 1
ATOM 779 C C . TYR A 1 98 ? 3.690 3.135 10.534 1.00 71.88 98 TYR A C 1
ATOM 781 O O . TYR A 1 98 ? 4.297 3.754 9.658 1.00 71.88 98 TYR A O 1
ATOM 789 N N . ASN A 1 99 ? 4.261 2.195 11.281 1.00 73.62 99 ASN A N 1
ATOM 790 C CA . ASN A 1 99 ? 5.584 1.690 10.952 1.00 73.62 99 ASN A CA 1
ATOM 791 C C . ASN A 1 99 ? 5.539 0.880 9.649 1.00 73.62 99 ASN A C 1
ATOM 793 O O . ASN A 1 99 ? 4.472 0.435 9.203 1.00 73.62 99 ASN A O 1
ATOM 797 N N . ALA A 1 100 ? 6.715 0.681 9.048 1.00 71.12 100 ALA A N 1
ATOM 798 C CA . ALA A 1 100 ? 6.857 -0.252 7.940 1.00 71.12 100 ALA A CA 1
ATOM 799 C C . ALA A 1 100 ? 6.361 -1.650 8.372 1.00 71.12 100 ALA A C 1
ATOM 801 O O . ALA A 1 100 ? 6.657 -2.065 9.499 1.00 71.12 100 ALA A O 1
ATOM 802 N N . PRO A 1 101 ? 5.593 -2.354 7.522 1.00 69.88 101 PRO A N 1
ATOM 803 C CA . PRO A 1 101 ? 5.122 -3.697 7.837 1.00 69.88 101 PRO A CA 1
ATOM 804 C C . PRO A 1 101 ? 6.304 -4.661 7.992 1.00 69.88 101 PRO A C 1
ATOM 806 O O . PRO A 1 101 ? 7.324 -4.520 7.316 1.00 69.88 101 PRO A O 1
ATOM 809 N N . THR A 1 102 ? 6.171 -5.640 8.886 1.00 78.81 102 THR A N 1
ATOM 810 C CA . THR A 1 102 ? 7.148 -6.727 9.039 1.00 78.81 102 THR A CA 1
ATOM 811 C C . THR A 1 102 ? 7.104 -7.675 7.837 1.00 78.81 102 THR A C 1
ATOM 813 O O . THR A 1 102 ? 6.122 -7.702 7.095 1.00 78.81 102 THR A O 1
ATOM 816 N N . ASP A 1 103 ? 8.132 -8.507 7.654 1.00 78.88 103 ASP A N 1
ATOM 817 C CA . ASP A 1 103 ? 8.166 -9.495 6.562 1.00 78.88 103 ASP A CA 1
ATOM 818 C C . ASP A 1 103 ? 6.995 -10.495 6.630 1.00 78.88 103 ASP A C 1
ATOM 820 O O . ASP A 1 103 ? 6.425 -10.884 5.606 1.00 78.88 103 ASP A O 1
ATOM 824 N N . GLU A 1 104 ? 6.582 -10.877 7.842 1.00 78.56 104 GLU A N 1
ATOM 825 C CA . GLU A 1 104 ? 5.404 -11.724 8.061 1.00 78.56 104 GLU A CA 1
ATOM 826 C C . GLU A 1 104 ? 4.111 -11.012 7.640 1.00 78.56 104 GLU A C 1
ATOM 828 O O . GLU A 1 104 ? 3.278 -11.600 6.947 1.00 78.56 104 GLU A O 1
ATOM 833 N N . GLN A 1 105 ? 3.963 -9.729 7.988 1.00 73.69 105 GLN A N 1
ATOM 834 C CA . GLN A 1 105 ? 2.821 -8.912 7.571 1.00 73.69 105 GLN A CA 1
ATOM 835 C C . GLN A 1 105 ? 2.801 -8.731 6.052 1.00 73.69 105 GLN A C 1
ATOM 837 O O . GLN A 1 105 ? 1.759 -8.917 5.433 1.00 73.69 105 GLN A O 1
ATOM 842 N N . LEU A 1 106 ? 3.944 -8.451 5.422 1.00 74.38 106 LEU A N 1
ATOM 843 C CA . LEU A 1 106 ? 4.060 -8.370 3.964 1.00 74.38 106 LEU A CA 1
ATOM 844 C C . LEU A 1 106 ? 3.648 -9.679 3.286 1.00 74.38 106 LEU A C 1
ATOM 846 O O . LEU A 1 106 ? 2.917 -9.659 2.297 1.00 74.38 106 LEU A O 1
ATOM 850 N N . THR A 1 107 ? 4.054 -10.819 3.846 1.00 77.50 107 THR A N 1
ATOM 851 C CA . THR A 1 107 ? 3.670 -12.140 3.334 1.00 77.50 107 THR A CA 1
ATOM 852 C C . THR A 1 107 ? 2.162 -12.364 3.444 1.00 77.50 107 THR A C 1
ATOM 854 O O . THR A 1 107 ? 1.539 -12.806 2.479 1.00 77.50 107 THR A O 1
ATOM 857 N N . ALA A 1 108 ? 1.549 -12.003 4.574 1.00 72.56 108 ALA A N 1
ATOM 858 C CA . ALA A 1 108 ? 0.100 -12.070 4.749 1.00 72.56 108 ALA A CA 1
ATOM 859 C C . ALA A 1 108 ? -0.651 -11.098 3.822 1.00 72.56 108 ALA A C 1
ATOM 861 O O . ALA A 1 108 ? -1.743 -11.421 3.359 1.00 72.56 108 ALA A O 1
ATOM 862 N N . LEU A 1 109 ? -0.065 -9.935 3.517 1.00 70.94 109 LEU A N 1
ATOM 863 C CA . LEU A 1 109 ? -0.641 -8.914 2.641 1.00 70.94 109 LEU A CA 1
ATOM 864 C C . LEU A 1 109 ? -0.459 -9.216 1.147 1.00 70.94 109 LEU A C 1
ATOM 866 O O . LEU A 1 109 ? -1.186 -8.654 0.328 1.00 70.94 109 LEU A O 1
ATOM 870 N N . ASN A 1 110 ? 0.457 -10.112 0.767 1.00 69.69 110 ASN A N 1
ATOM 871 C CA . ASN A 1 110 ? 0.677 -10.490 -0.635 1.00 69.69 110 ASN A CA 1
ATOM 872 C C . ASN A 1 110 ? -0.585 -11.034 -1.311 1.00 69.69 110 ASN A C 1
ATOM 874 O O . ASN A 1 110 ? -0.756 -10.828 -2.506 1.00 69.69 110 ASN A O 1
ATOM 878 N N . ARG A 1 111 ? -1.518 -11.630 -0.559 1.00 66.94 111 ARG A N 1
ATOM 879 C CA . ARG A 1 111 ? -2.837 -12.047 -1.076 1.00 66.94 111 ARG A CA 1
ATOM 880 C C . ARG A 1 111 ? -3.705 -10.888 -1.594 1.00 66.94 111 ARG A C 1
ATOM 882 O O . ARG A 1 111 ? -4.716 -11.110 -2.254 1.00 66.94 111 ARG A O 1
ATOM 889 N N . TYR A 1 112 ? -3.361 -9.653 -1.230 1.00 62.91 112 TYR A N 1
ATOM 890 C CA . TYR A 1 112 ? -4.001 -8.428 -1.707 1.00 62.91 112 TYR A CA 1
ATOM 891 C C . TYR A 1 112 ? -3.225 -7.787 -2.865 1.00 62.91 112 TYR A C 1
ATOM 893 O O . TYR A 1 112 ? -3.713 -6.829 -3.464 1.00 62.91 112 TYR A O 1
ATOM 901 N N . GLN A 1 113 ? -2.041 -8.306 -3.213 1.00 61.69 113 GLN A N 1
ATOM 902 C CA . GLN A 1 113 ? -1.338 -7.915 -4.428 1.00 61.69 113 GLN A CA 1
ATOM 903 C C . GLN A 1 113 ? -1.917 -8.679 -5.618 1.00 61.69 113 GLN A C 1
ATOM 905 O O . GLN A 1 113 ? -1.643 -9.856 -5.812 1.00 61.69 113 GLN A O 1
ATOM 910 N N . SER A 1 114 ? -2.679 -7.988 -6.458 1.00 58.91 114 SER A N 1
ATOM 911 C CA . SER A 1 114 ? -2.996 -8.477 -7.799 1.00 58.91 114 SER A CA 1
ATOM 912 C C . SER A 1 114 ? -1.922 -7.992 -8.772 1.00 58.91 114 SER A C 1
ATOM 914 O O . SER A 1 114 ? -1.549 -6.824 -8.731 1.00 58.91 114 SER A O 1
ATOM 916 N N . GLU A 1 115 ? -1.452 -8.822 -9.708 1.00 55.53 115 GLU A N 1
ATOM 917 C CA . GLU A 1 115 ? -0.640 -8.323 -10.837 1.00 55.53 115 GLU A CA 1
ATOM 918 C C . GLU A 1 115 ? -1.429 -7.349 -11.734 1.00 55.53 115 GLU A C 1
ATOM 920 O O . GLU A 1 115 ? -0.853 -6.559 -12.482 1.00 55.53 115 GLU A O 1
ATOM 925 N N . LEU A 1 116 ? -2.758 -7.352 -11.609 1.00 54.38 116 LEU A N 1
ATOM 926 C CA . LEU A 1 116 ? -3.700 -6.497 -12.322 1.00 54.38 116 LEU A CA 1
ATOM 927 C C . LEU A 1 116 ? -4.134 -5.288 -11.478 1.00 54.38 116 LEU A C 1
ATOM 929 O O . LEU A 1 116 ? -5.285 -4.866 -11.588 1.00 54.38 116 LEU A O 1
ATOM 933 N N . VAL A 1 117 ? -3.211 -4.718 -10.684 1.00 51.34 117 VAL A N 1
ATOM 934 C CA . VAL A 1 117 ? -3.343 -3.563 -9.753 1.00 51.34 117 VAL A CA 1
ATOM 935 C C . VAL A 1 117 ? -4.225 -2.396 -10.262 1.00 51.34 117 VAL A C 1
ATOM 937 O O . VAL A 1 117 ? -4.671 -1.551 -9.496 1.00 51.34 117 VAL A O 1
ATOM 940 N N . LEU A 1 118 ? -4.499 -2.329 -11.565 1.00 49.41 118 LEU A N 1
ATOM 941 C CA . LEU A 1 118 ? -5.195 -1.242 -12.247 1.00 49.41 118 LEU A CA 1
ATOM 942 C C . LEU A 1 118 ? -6.697 -1.457 -12.486 1.00 49.41 118 LEU A C 1
ATOM 944 O O . LEU A 1 118 ? -7.356 -0.544 -12.987 1.00 49.41 118 LEU A O 1
ATOM 948 N N . SER A 1 119 ? -7.260 -2.624 -12.178 1.00 47.50 119 SER A N 1
ATOM 949 C CA . SER A 1 119 ? -8.675 -2.893 -12.451 1.00 47.50 119 SER A CA 1
ATOM 950 C C . SER A 1 119 ? -9.513 -2.805 -11.170 1.00 47.50 119 SER A C 1
ATOM 952 O O . SER A 1 119 ? -9.137 -3.323 -10.123 1.00 47.50 119 SER A O 1
ATOM 954 N N . ARG A 1 120 ? -10.648 -2.095 -11.235 1.00 52.41 120 ARG A N 1
ATOM 955 C CA . ARG A 1 120 ? -11.512 -1.762 -10.083 1.00 52.41 120 ARG A CA 1
ATOM 956 C C . ARG A 1 120 ? -12.391 -2.948 -9.669 1.00 52.41 120 ARG A C 1
ATOM 958 O O . ARG A 1 120 ? -13.613 -2.860 -9.753 1.00 52.41 120 ARG A O 1
ATOM 965 N N . TYR A 1 121 ? -11.788 -4.062 -9.276 1.00 59.44 121 TYR A N 1
ATOM 966 C CA . TYR A 1 121 ? -12.517 -5.233 -8.798 1.00 59.44 121 TYR A CA 1
ATOM 967 C C . TYR A 1 121 ? -11.974 -5.685 -7.442 1.00 59.44 121 TYR A C 1
ATOM 969 O O . TYR A 1 121 ? -10.776 -5.626 -7.197 1.00 59.44 121 TYR A O 1
ATOM 977 N N . PHE A 1 122 ? -12.864 -6.139 -6.564 1.00 62.50 122 PHE A N 1
ATOM 978 C CA . PHE A 1 122 ? -12.519 -6.824 -5.324 1.00 62.50 122 PHE A CA 1
ATOM 979 C C . PHE A 1 122 ? -13.457 -8.019 -5.169 1.00 62.50 122 PHE A C 1
ATOM 981 O O . PHE A 1 122 ? -14.623 -7.966 -5.567 1.00 62.50 122 PHE A O 1
ATOM 988 N N . TYR A 1 123 ? -12.938 -9.104 -4.618 1.00 68.75 123 TYR A N 1
ATOM 989 C CA . TYR A 1 123 ? -13.708 -10.276 -4.245 1.00 68.75 123 TYR A CA 1
ATOM 990 C C . TYR A 1 123 ? -14.230 -10.104 -2.829 1.00 68.75 123 TYR A C 1
ATOM 992 O O . TYR A 1 123 ? -13.559 -9.535 -1.966 1.00 68.75 123 TYR A O 1
ATOM 1000 N N . LEU A 1 124 ? -15.443 -10.597 -2.610 1.00 75.81 124 LEU A N 1
ATOM 1001 C CA . LEU A 1 124 ? -16.137 -10.557 -1.336 1.00 75.81 124 LEU A CA 1
ATOM 1002 C C . LEU A 1 124 ? -16.654 -11.963 -1.045 1.00 75.81 124 LEU A C 1
ATOM 1004 O O . LEU A 1 124 ? -17.421 -12.523 -1.827 1.00 75.81 124 LEU A O 1
ATOM 1008 N N . VAL A 1 125 ? -16.200 -12.534 0.065 1.00 75.44 125 VAL A N 1
ATOM 1009 C CA . VAL A 1 125 ? -16.659 -13.828 0.565 1.00 75.44 125 VAL A CA 1
ATOM 1010 C C . VAL A 1 125 ? -17.763 -13.566 1.571 1.00 75.44 125 VAL A C 1
ATOM 1012 O O . VAL A 1 125 ? -17.600 -12.779 2.506 1.00 75.44 125 VAL A O 1
ATOM 1015 N N . VAL A 1 126 ? -18.895 -14.224 1.351 1.00 78.31 126 VAL A N 1
ATOM 1016 C CA . VAL A 1 126 ? -20.087 -14.149 2.193 1.00 78.31 126 VAL A CA 1
ATOM 1017 C C . VAL A 1 126 ? -20.426 -15.539 2.703 1.00 78.31 126 VAL A C 1
ATOM 1019 O O . VAL A 1 126 ? -20.344 -16.513 1.954 1.00 78.31 126 VAL A O 1
ATOM 1022 N N . ASN A 1 127 ? -20.803 -15.631 3.976 1.00 82.56 127 ASN A N 1
ATOM 1023 C CA . ASN A 1 127 ? -21.312 -16.873 4.551 1.00 82.56 127 ASN A CA 1
ATOM 1024 C C . ASN A 1 127 ? -22.761 -17.151 4.106 1.00 82.56 127 ASN A C 1
ATOM 1026 O O . ASN A 1 127 ? -23.400 -16.325 3.454 1.00 82.56 127 ASN A O 1
ATOM 1030 N N . GLU A 1 128 ? -23.302 -18.306 4.500 1.00 85.88 128 GLU A N 1
ATOM 1031 C CA . GLU A 1 128 ? -24.675 -18.733 4.167 1.00 85.88 128 GLU A CA 1
ATOM 1032 C C . GLU A 1 128 ? -25.760 -17.745 4.637 1.00 85.88 128 GLU A C 1
ATOM 1034 O O . GLU A 1 128 ? -26.852 -17.707 4.077 1.00 85.88 128 GLU A O 1
ATOM 1039 N N . ASN A 1 129 ? -25.442 -16.897 5.621 1.00 86.12 129 ASN A N 1
ATOM 1040 C CA . ASN A 1 129 ? -26.331 -15.870 6.162 1.00 86.12 129 ASN A CA 1
ATOM 1041 C C . ASN A 1 129 ? -26.150 -14.494 5.490 1.00 86.12 129 ASN A C 1
ATOM 1043 O O . ASN A 1 129 ? -26.735 -13.510 5.941 1.00 86.12 129 ASN A O 1
ATOM 1047 N N . GLY A 1 130 ? -25.324 -14.392 4.443 1.00 73.50 130 GLY A N 1
ATOM 1048 C CA . GLY A 1 130 ? -25.062 -13.144 3.723 1.00 73.50 130 GLY A CA 1
ATOM 1049 C C . GLY A 1 130 ? -24.141 -12.162 4.456 1.00 73.50 130 GLY A C 1
ATOM 1050 O O . GLY A 1 130 ? -24.078 -10.992 4.081 1.00 73.50 130 GLY A O 1
ATOM 1051 N N . GLN A 1 131 ? -23.417 -12.604 5.488 1.00 70.69 131 GLN A N 1
ATOM 1052 C CA . GLN A 1 131 ? -22.447 -11.769 6.202 1.00 70.69 131 GLN A CA 1
ATOM 1053 C C . GLN A 1 131 ? -21.074 -11.845 5.537 1.00 70.69 131 GLN A C 1
ATOM 1055 O O . GLN A 1 131 ? -20.596 -12.933 5.212 1.00 70.69 131 GLN A O 1
ATOM 1060 N N . VAL A 1 132 ? -20.431 -10.689 5.367 1.00 72.19 132 VAL A N 1
ATOM 1061 C CA . VAL A 1 132 ? -19.089 -10.584 4.785 1.00 72.19 132 VAL A CA 1
ATOM 1062 C C . VAL A 1 132 ? -18.066 -11.188 5.741 1.00 72.19 132 VAL A C 1
ATOM 1064 O O . VAL A 1 132 ? -17.890 -10.694 6.853 1.00 72.19 132 VAL A O 1
ATOM 1067 N N . THR A 1 133 ? -17.376 -12.237 5.304 1.00 75.81 133 THR A N 1
ATOM 1068 C CA . THR A 1 133 ? -16.308 -12.885 6.077 1.00 75.81 133 THR A CA 1
ATOM 1069 C C . THR A 1 133 ? -14.927 -12.454 5.604 1.00 75.81 133 THR A C 1
ATOM 1071 O O . THR A 1 133 ? -13.996 -12.382 6.403 1.00 75.81 133 THR A O 1
ATOM 1074 N N . GLU A 1 134 ? -14.777 -12.138 4.315 1.00 70.25 134 GLU A N 1
ATOM 1075 C CA . GLU A 1 134 ? -13.477 -11.804 3.739 1.00 70.25 134 GLU A CA 1
ATOM 1076 C C . GLU A 1 134 ? -13.586 -10.920 2.494 1.00 70.25 134 GLU A C 1
ATOM 1078 O O . GLU A 1 134 ? -14.574 -10.977 1.763 1.00 70.25 134 GLU A O 1
ATOM 1083 N N . THR A 1 135 ? -12.557 -10.111 2.240 1.00 67.88 135 THR A N 1
ATOM 1084 C CA . THR A 1 135 ? -12.450 -9.262 1.047 1.00 67.88 135 THR A CA 1
ATOM 1085 C C . THR A 1 135 ? -11.015 -9.260 0.546 1.00 67.88 135 THR A C 1
ATOM 1087 O O . THR A 1 135 ? -10.123 -8.992 1.343 1.00 67.88 135 THR A O 1
ATOM 1090 N N . PHE A 1 136 ? -10.767 -9.525 -0.737 1.00 67.56 136 PHE A N 1
ATOM 1091 C CA . PHE A 1 136 ? -9.411 -9.531 -1.308 1.00 67.56 136 PHE A CA 1
ATOM 1092 C C . PHE A 1 136 ? -9.405 -9.181 -2.803 1.00 67.56 136 PHE A C 1
ATOM 1094 O O . PHE A 1 136 ? -10.449 -9.151 -3.444 1.00 67.56 136 PHE A O 1
ATOM 1101 N N . TRP A 1 137 ? -8.235 -8.861 -3.360 1.00 60.44 137 TRP A N 1
ATOM 1102 C CA . TRP A 1 137 ? -8.087 -8.333 -4.729 1.00 60.44 137 TRP A CA 1
ATOM 1103 C C . TRP A 1 137 ? -7.608 -9.374 -5.748 1.00 60.44 137 TRP A C 1
ATOM 1105 O O . TRP A 1 137 ? -7.623 -9.100 -6.948 1.00 60.44 137 TRP A O 1
ATOM 1115 N N . ASP A 1 138 ? -7.188 -10.556 -5.296 1.00 56.47 138 ASP A N 1
ATOM 1116 C CA . ASP A 1 138 ? -6.780 -11.652 -6.176 1.00 56.47 138 ASP A CA 1
ATOM 1117 C C . ASP A 1 138 ? -7.944 -12.603 -6.481 1.00 56.47 138 ASP A C 1
ATOM 1119 O O . ASP A 1 138 ? -8.898 -12.690 -5.717 1.00 56.47 138 ASP A O 1
ATOM 1123 N N . LYS A 1 139 ? -7.903 -13.294 -7.619 1.00 49.59 139 LYS A N 1
ATOM 1124 C CA . LYS A 1 139 ? -8.910 -14.300 -7.966 1.00 49.59 139 LYS A CA 1
ATOM 1125 C C . LYS A 1 139 ? -8.765 -15.504 -7.014 1.00 49.59 139 LYS A C 1
ATOM 1127 O O . LYS A 1 139 ? -7.636 -15.946 -6.833 1.00 49.59 139 LYS A O 1
ATOM 1132 N N . PRO A 1 140 ? -9.854 -16.019 -6.407 1.00 52.66 140 PRO A N 1
ATOM 1133 C CA . PRO A 1 140 ? -9.790 -17.241 -5.604 1.00 52.66 140 PRO A CA 1
ATOM 1134 C C . PRO A 1 140 ? -9.319 -18.451 -6.419 1.00 52.66 140 PRO A C 1
ATOM 1136 O O . PRO A 1 140 ? -9.592 -18.490 -7.647 1.00 52.66 140 PRO A O 1
#